Protein AF-A0AAW2UG38-F1 (afdb_monomer_lite)

pLDDT: mean 87.32, std 12.73, range [43.78, 98.38]

Foldseek 3Di:
DDDPDPPDDPPDDPDDDPCCCVPQPVVCVVVVHDHPDDPDDDFDCDDPQNDPCSRCVVVD

Secondary structure (DSSP, 8-state):
-------PPTT------HHHIIIIIIHHHHTTPPPSS--PPP---SSTT-SHHHHTTT--

Organism: NCBI:txid2727402

InterPro domains:
  IPR003441 NAC domain [PF02365] (9-56)
  IPR003441 NAC domain [PS51005] (8-60)
  IPR036093 NAC domain superfamily [G3DSA:2.170.150.80] (17-59)
  IPR036093 NAC domain superfamily [SSF101941] (4-56)

Structure (mmCIF, N/CA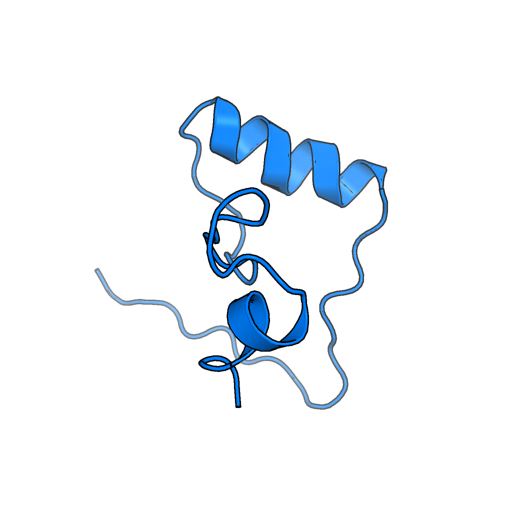/C/O backbone):
data_AF-A0AAW2UG38-F1
#
_entry.id   AF-A0AAW2UG38-F1
#
loop_
_atom_site.group_PDB
_atom_site.id
_atom_site.type_symbol
_atom_site.label_atom_id
_atom_site.label_alt_id
_atom_site.label_comp_id
_atom_site.label_asym_id
_atom_site.label_entity_id
_atom_site.label_seq_id
_atom_site.pdbx_PDB_ins_code
_atom_site.Cartn_x
_atom_site.Cartn_y
_atom_site.Cartn_z
_atom_site.occupancy
_atom_site.B_iso_or_equiv
_atom_site.auth_seq_id
_atom_site.auth_comp_id
_atom_site.auth_asym_id
_atom_site.auth_atom_id
_atom_site.pdbx_PDB_model_num
ATOM 1 N N . MET A 1 1 ? 14.361 -5.003 19.863 1.00 43.78 1 MET A N 1
ATOM 2 C CA . MET A 1 1 ? 12.918 -5.310 19.774 1.00 43.78 1 MET A CA 1
ATOM 3 C C . MET A 1 1 ? 12.762 -6.653 19.092 1.00 43.78 1 MET A C 1
ATOM 5 O O . MET A 1 1 ? 13.352 -6.843 18.037 1.00 43.78 1 MET A O 1
ATOM 9 N N . MET A 1 2 ? 12.045 -7.586 19.712 1.00 44.47 2 MET A N 1
ATOM 10 C CA . MET A 1 2 ? 11.746 -8.886 19.111 1.00 44.47 2 MET A CA 1
ATOM 11 C C . MET A 1 2 ? 10.688 -8.675 18.022 1.00 44.47 2 MET A C 1
ATOM 13 O O . MET A 1 2 ? 9.646 -8.091 18.300 1.00 44.47 2 MET A O 1
ATOM 17 N N . LYS A 1 3 ? 10.969 -9.090 16.781 1.00 55.09 3 LYS A N 1
ATOM 18 C CA . LYS A 1 3 ? 9.932 -9.212 15.750 1.00 55.09 3 LYS A CA 1
ATOM 19 C C . LYS A 1 3 ? 9.053 -10.388 16.162 1.00 55.09 3 LYS A C 1
ATOM 21 O O . LYS A 1 3 ? 9.473 -11.535 16.025 1.00 55.09 3 LYS A O 1
ATOM 26 N N . GLU A 1 4 ? 7.874 -10.110 16.707 1.00 59.44 4 GLU A N 1
ATOM 27 C CA . GLU A 1 4 ? 6.849 -11.138 16.869 1.00 59.44 4 GLU A CA 1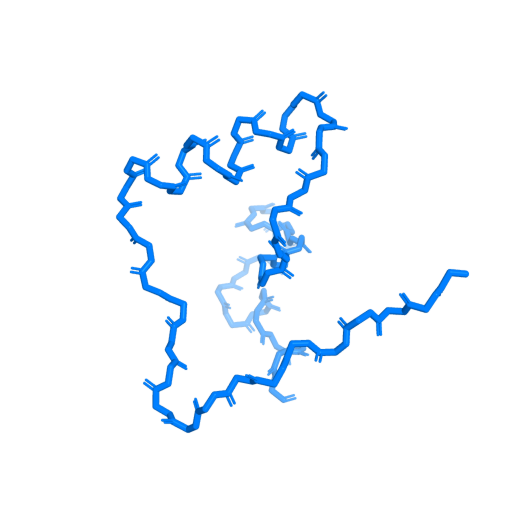
ATOM 28 C C . GLU A 1 4 ? 6.588 -11.753 15.493 1.00 59.44 4 GLU A C 1
ATOM 30 O O . GLU A 1 4 ? 6.215 -11.070 14.538 1.00 59.44 4 GLU A O 1
ATOM 35 N N . THR A 1 5 ? 6.900 -13.038 15.361 1.00 63.50 5 THR A N 1
ATOM 36 C CA . THR A 1 5 ? 6.664 -13.768 14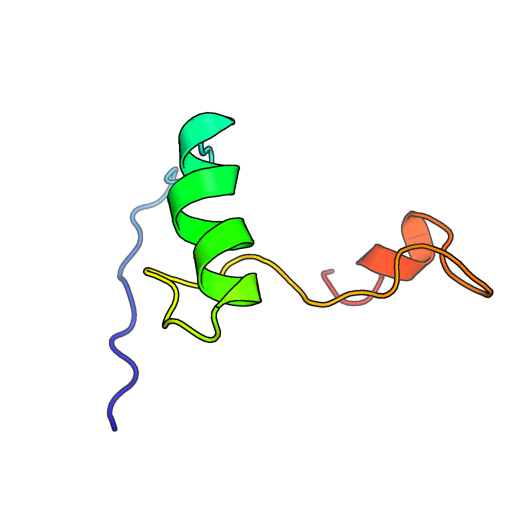.119 1.00 63.50 5 THR A CA 1
ATOM 37 C C . THR A 1 5 ? 5.218 -14.234 14.170 1.00 63.50 5 THR A C 1
ATOM 39 O O . THR A 1 5 ? 4.883 -15.115 14.958 1.00 63.50 5 THR A O 1
ATOM 42 N N . LEU A 1 6 ? 4.347 -13.600 13.382 1.00 70.25 6 LEU A N 1
ATOM 43 C CA . LEU A 1 6 ? 2.959 -14.031 13.227 1.00 70.25 6 LEU A CA 1
ATOM 44 C C . LEU A 1 6 ? 2.951 -15.472 12.698 1.00 70.25 6 LEU A C 1
ATOM 46 O O . LEU A 1 6 ? 3.394 -15.727 11.579 1.00 70.25 6 LEU A O 1
ATOM 50 N N . ILE A 1 7 ? 2.469 -16.417 13.510 1.00 80.75 7 ILE A N 1
ATOM 51 C CA . ILE A 1 7 ? 2.224 -17.791 13.063 1.00 80.75 7 ILE A CA 1
ATOM 52 C C . ILE A 1 7 ? 0.928 -17.767 12.259 1.00 80.75 7 ILE A C 1
ATOM 54 O O . ILE A 1 7 ? -0.167 -17.719 12.818 1.00 80.75 7 ILE A O 1
ATOM 58 N N . ILE A 1 8 ? 1.069 -17.758 10.938 1.00 82.25 8 ILE A N 1
ATOM 59 C CA . ILE A 1 8 ? -0.052 -17.742 10.004 1.00 82.25 8 ILE A CA 1
ATOM 60 C C . ILE A 1 8 ? -0.388 -19.195 9.628 1.00 82.25 8 ILE A C 1
ATOM 62 O O . ILE A 1 8 ? 0.490 -19.904 9.128 1.00 82.25 8 ILE A O 1
ATOM 66 N N . PRO A 1 9 ? -1.621 -19.676 9.876 1.00 89.12 9 PRO A N 1
ATOM 67 C CA . PRO A 1 9 ? -2.003 -21.032 9.507 1.00 89.12 9 PRO A CA 1
ATOM 68 C C . PRO A 1 9 ? -2.022 -21.205 7.977 1.00 89.12 9 PRO A C 1
ATOM 70 O O . PRO A 1 9 ? -2.325 -20.251 7.252 1.00 89.12 9 PRO A O 1
ATOM 73 N N . PRO A 1 10 ? -1.752 -22.420 7.464 1.00 90.38 10 PRO A N 1
ATOM 74 C CA . PRO A 1 10 ? -1.873 -22.711 6.039 1.00 90.38 10 PRO A CA 1
ATOM 75 C C . PRO A 1 10 ? -3.256 -22.332 5.495 1.00 90.38 10 PRO A C 1
ATOM 77 O O . PRO A 1 10 ? -4.276 -22.624 6.117 1.00 90.38 10 PRO A O 1
ATOM 80 N N . GLY A 1 11 ? -3.289 -21.689 4.327 1.00 89.50 11 GLY A N 1
ATOM 81 C CA . GLY A 1 11 ? -4.528 -21.253 3.674 1.00 89.50 11 GLY A CA 1
ATOM 82 C C . GLY A 1 11 ? -5.023 -19.862 4.080 1.00 89.50 11 GLY A C 1
ATOM 83 O O . GLY A 1 11 ? -5.988 -19.371 3.495 1.00 89.50 11 GLY A O 1
ATOM 84 N N . PHE A 1 12 ? -4.366 -19.192 5.027 1.00 88.69 12 PHE A N 1
ATOM 85 C CA . PHE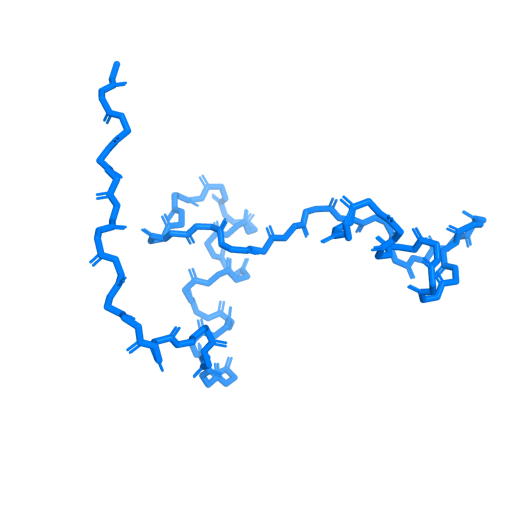 A 1 12 ? -4.587 -17.767 5.242 1.00 88.69 12 PHE A CA 1
ATOM 86 C C . PHE A 1 12 ? -3.911 -16.964 4.125 1.00 88.69 12 PHE A C 1
ATOM 88 O O . PHE A 1 12 ? -2.734 -17.161 3.826 1.00 88.69 12 PHE A O 1
ATOM 95 N N . HIS A 1 13 ? -4.658 -16.041 3.529 1.00 90.00 13 HIS A N 1
ATOM 96 C CA . HIS A 1 13 ? -4.178 -15.173 2.461 1.00 90.00 13 HIS A CA 1
ATOM 97 C C . HIS A 1 13 ? -4.459 -13.723 2.827 1.00 90.00 13 HIS A C 1
ATOM 99 O O . HIS A 1 13 ? -5.438 -13.409 3.505 1.00 90.00 13 HIS A O 1
ATOM 105 N N . PHE A 1 14 ? -3.615 -12.826 2.336 1.00 91.56 14 PHE A N 1
ATOM 106 C CA . PHE A 1 14 ? -3.915 -11.408 2.372 1.00 91.56 14 PHE A CA 1
ATOM 107 C C . PHE A 1 14 ? -5.020 -11.102 1.348 1.00 91.56 14 PHE A C 1
ATOM 109 O O . PHE A 1 14 ? -4.756 -11.046 0.151 1.00 91.56 14 PHE A O 1
ATOM 116 N N . ALA A 1 15 ? -6.256 -10.951 1.826 1.00 94.25 15 ALA A N 1
ATOM 117 C CA . ALA A 1 15 ? -7.442 -10.680 1.009 1.00 94.25 15 ALA A CA 1
ATOM 118 C C . ALA A 1 15 ? -8.293 -9.543 1.617 1.00 94.25 15 ALA A C 1
ATOM 120 O O . ALA A 1 15 ? -9.418 -9.787 2.054 1.00 94.25 15 ALA A O 1
ATOM 121 N N . PRO A 1 16 ? -7.747 -8.317 1.727 1.00 94.81 16 PRO A N 1
ATOM 122 C CA . PRO A 1 16 ? -8.474 -7.178 2.281 1.00 94.81 16 PRO A CA 1
ATOM 123 C C . PRO A 1 16 ? -9.574 -6.685 1.332 1.00 94.81 16 PRO A C 1
ATOM 125 O O . PRO A 1 16 ? -9.465 -6.794 0.111 1.00 94.81 16 PRO A O 1
ATOM 128 N N . THR A 1 17 ? -10.601 -6.063 1.899 1.00 97.56 17 THR A N 1
ATOM 129 C CA . THR A 1 17 ? -11.567 -5.238 1.161 1.00 97.56 17 THR A CA 1
ATOM 130 C C . THR A 1 17 ? -10.964 -3.886 0.764 1.00 97.56 17 THR A C 1
ATOM 132 O O . THR A 1 17 ? -9.982 -3.426 1.355 1.00 97.56 17 THR A O 1
ATOM 135 N N . ASP A 1 18 ? -11.595 -3.185 -0.182 1.00 98.25 18 ASP A N 1
ATOM 136 C CA . ASP A 1 18 ? -11.188 -1.830 -0.591 1.00 98.25 18 ASP A CA 1
ATOM 137 C C . ASP A 1 18 ? -11.115 -0.861 0.600 1.00 98.25 18 ASP A C 1
ATOM 139 O O . ASP A 1 18 ? -10.166 -0.085 0.746 1.00 98.25 18 ASP A O 1
ATOM 143 N N . GLN A 1 19 ? -12.102 -0.933 1.498 1.00 98.38 19 GLN A N 1
ATOM 144 C CA . GLN A 1 19 ? -12.147 -0.091 2.690 1.00 98.38 19 GLN A CA 1
ATOM 145 C C . GLN A 1 19 ? -10.984 -0.397 3.639 1.00 98.38 19 GLN A C 1
ATOM 147 O O . GLN A 1 19 ? -10.389 0.530 4.200 1.00 98.38 19 GLN A O 1
ATOM 152 N N . GLU A 1 20 ? -10.639 -1.673 3.812 1.00 96.56 20 GLU A N 1
ATOM 153 C CA . GLU A 1 20 ? -9.514 -2.083 4.650 1.00 96.56 20 GLU A CA 1
ATOM 154 C C . GLU A 1 20 ? -8.174 -1.654 4.046 1.00 96.56 20 GLU A C 1
ATOM 156 O O . GLU A 1 20 ? -7.325 -1.136 4.776 1.00 96.56 20 GLU A O 1
ATOM 161 N N . LEU A 1 21 ? -7.998 -1.782 2.724 1.00 96.81 21 LEU A N 1
ATOM 162 C CA . LEU A 1 21 ? -6.810 -1.304 2.005 1.00 96.81 21 LEU A CA 1
ATOM 163 C C . LEU A 1 21 ? -6.578 0.195 2.225 1.00 96.81 21 LEU A C 1
ATOM 165 O O . LEU A 1 21 ? -5.473 0.619 2.573 1.00 96.81 21 LEU A O 1
ATOM 169 N N . ILE A 1 22 ? -7.622 1.008 2.066 1.00 97.25 22 ILE A N 1
ATOM 170 C CA . ILE A 1 22 ? -7.511 2.461 2.223 1.00 97.25 22 ILE A CA 1
ATOM 171 C C . ILE A 1 22 ? -7.260 2.826 3.691 1.00 97.25 22 ILE A C 1
ATOM 173 O O . ILE A 1 22 ? -6.316 3.558 4.004 1.00 97.25 22 ILE A O 1
ATOM 177 N N . THR A 1 23 ? -8.089 2.303 4.596 1.00 96.69 23 THR A N 1
ATOM 178 C CA . THR A 1 23 ? -8.123 2.726 6.004 1.00 96.69 23 THR A CA 1
ATOM 179 C C . THR A 1 23 ? -6.909 2.231 6.782 1.00 96.69 23 THR A C 1
ATOM 181 O O . THR A 1 23 ? -6.279 2.999 7.512 1.00 96.69 23 THR A O 1
ATOM 184 N N . PHE A 1 24 ? -6.560 0.950 6.636 1.00 95.81 24 PHE A N 1
ATOM 185 C CA . PHE A 1 24 ? -5.539 0.310 7.465 1.00 95.81 24 PHE A CA 1
ATOM 186 C C . PHE A 1 24 ? -4.154 0.264 6.821 1.00 95.81 24 PHE A C 1
ATOM 188 O O . PHE A 1 24 ? -3.187 0.012 7.538 1.00 95.81 24 PHE A O 1
ATOM 195 N N . TYR A 1 25 ? -4.023 0.542 5.521 1.00 96.19 25 TYR A N 1
ATOM 196 C CA . TYR A 1 25 ? -2.725 0.512 4.843 1.00 96.19 25 TYR A CA 1
ATOM 197 C C . TYR A 1 25 ? -2.362 1.865 4.240 1.00 96.19 25 TYR A C 1
ATOM 199 O O . TYR A 1 25 ? -1.429 2.513 4.719 1.00 96.19 25 TYR A O 1
ATOM 207 N N . LEU A 1 26 ? -3.113 2.334 3.241 1.00 96.69 26 LEU A N 1
ATOM 208 C CA . LEU A 1 26 ? -2.742 3.539 2.494 1.00 96.69 26 LEU A CA 1
ATOM 209 C C . LEU A 1 26 ? -2.725 4.797 3.373 1.00 96.69 26 LEU A C 1
ATOM 211 O O . LEU A 1 26 ? -1.709 5.490 3.434 1.00 96.69 26 LEU A O 1
ATOM 215 N N . SER A 1 27 ? -3.818 5.075 4.094 1.00 97.69 27 SER A N 1
ATOM 216 C CA . SER A 1 27 ? -3.922 6.270 4.943 1.00 97.69 27 SER A CA 1
ATOM 217 C C . SER A 1 27 ? -2.877 6.266 6.057 1.00 97.69 27 SER A C 1
ATOM 219 O O . SER A 1 27 ? -2.272 7.297 6.345 1.00 97.69 27 SER A O 1
ATOM 221 N N . ARG A 1 28 ? -2.637 5.107 6.681 1.00 97.00 28 ARG A N 1
ATOM 222 C CA . ARG A 1 28 ? -1.645 4.978 7.757 1.00 97.00 28 ARG A CA 1
ATOM 223 C C . ARG A 1 28 ? -0.239 5.244 7.241 1.00 97.00 28 ARG A C 1
ATOM 225 O O . ARG A 1 28 ? 0.479 6.029 7.853 1.00 97.00 28 ARG A O 1
ATOM 232 N N . LYS A 1 29 ? 0.117 4.665 6.090 1.00 96.06 29 LYS A N 1
ATOM 233 C CA . LYS A 1 29 ? 1.407 4.901 5.439 1.00 96.06 29 LYS A CA 1
ATOM 234 C C . LYS A 1 29 ? 1.608 6.376 5.094 1.00 96.06 29 LYS A C 1
ATOM 236 O O . LYS A 1 29 ? 2.648 6.933 5.430 1.00 96.06 29 LYS A O 1
ATOM 241 N N . ALA A 1 30 ? 0.605 7.018 4.494 1.00 97.38 30 ALA A N 1
ATOM 242 C CA . ALA A 1 30 ? 0.660 8.438 4.146 1.00 97.38 30 ALA A CA 1
ATOM 243 C C . ALA A 1 30 ? 0.850 9.354 5.373 1.00 97.38 30 ALA A C 1
ATOM 245 O O . ALA A 1 30 ? 1.473 10.405 5.269 1.00 97.38 30 ALA A O 1
ATOM 246 N N . MET A 1 31 ? 0.349 8.941 6.540 1.00 97.94 31 MET A N 1
ATOM 247 C CA . MET A 1 31 ? 0.481 9.665 7.810 1.00 97.94 31 MET A CA 1
ATOM 248 C C . MET A 1 31 ? 1.718 9.260 8.633 1.00 97.94 31 MET A C 1
ATOM 250 O O . MET A 1 31 ? 1.890 9.750 9.747 1.00 97.94 31 MET A O 1
ATOM 254 N N . GLY A 1 32 ? 2.564 8.348 8.138 1.00 95.94 32 GLY A N 1
ATOM 255 C CA . GLY A 1 32 ? 3.722 7.837 8.886 1.00 95.94 32 GLY A CA 1
ATOM 256 C C . GLY A 1 32 ? 3.358 6.973 10.103 1.00 95.94 32 GLY A C 1
ATOM 257 O O . GLY A 1 32 ? 4.163 6.817 11.019 1.00 95.94 32 GLY A O 1
ATOM 258 N N . LEU A 1 33 ? 2.144 6.417 10.140 1.00 96.06 33 LEU A N 1
ATOM 259 C CA . LEU A 1 33 ? 1.666 5.557 11.222 1.00 96.06 33 LEU A CA 1
ATOM 260 C C . LEU A 1 33 ? 2.086 4.098 10.994 1.00 96.06 33 LEU A C 1
ATOM 262 O O . LEU A 1 33 ? 2.117 3.616 9.862 1.00 96.06 33 LEU A O 1
ATOM 266 N N . GLN A 1 34 ? 2.340 3.357 12.078 1.00 92.81 34 GLN A N 1
ATOM 267 C CA . GLN A 1 34 ? 2.663 1.926 12.000 1.00 92.81 34 GLN A CA 1
ATOM 268 C C . GLN A 1 34 ? 1.549 1.124 11.323 1.00 92.81 34 GLN A C 1
ATOM 270 O O . GLN A 1 34 ? 0.377 1.298 11.656 1.00 92.81 34 GLN A O 1
ATOM 275 N N . LEU A 1 35 ? 1.907 0.210 10.424 1.00 92.00 35 LEU A N 1
ATOM 276 C CA . LEU A 1 35 ? 0.967 -0.723 9.802 1.00 92.00 35 LEU A CA 1
ATOM 277 C C . LEU A 1 35 ? 0.688 -1.919 10.734 1.00 92.00 35 LEU A C 1
ATOM 279 O O . LEU A 1 35 ? 1.601 -2.317 11.458 1.00 92.00 35 LEU A O 1
ATOM 283 N N . PRO A 1 36 ? -0.526 -2.510 10.722 1.00 85.94 36 PRO A N 1
ATOM 284 C CA . PRO A 1 36 ? -0.847 -3.690 11.542 1.00 85.94 36 PRO A CA 1
ATOM 285 C C . PRO A 1 36 ? 0.096 -4.873 11.268 1.00 85.94 36 PRO A C 1
ATOM 287 O O . PRO A 1 36 ? 0.550 -5.562 12.173 1.00 85.94 36 PRO A O 1
ATOM 290 N N . TRP A 1 37 ? 0.406 -5.062 9.990 1.00 86.06 37 TRP A N 1
ATOM 291 C CA . TRP A 1 37 ? 1.426 -5.928 9.410 1.00 86.06 37 TRP A CA 1
ATOM 292 C C . TRP A 1 37 ? 1.738 -5.334 8.027 1.00 86.06 37 TRP A C 1
ATOM 294 O O . TRP A 1 37 ? 0.920 -4.581 7.499 1.00 86.06 37 TRP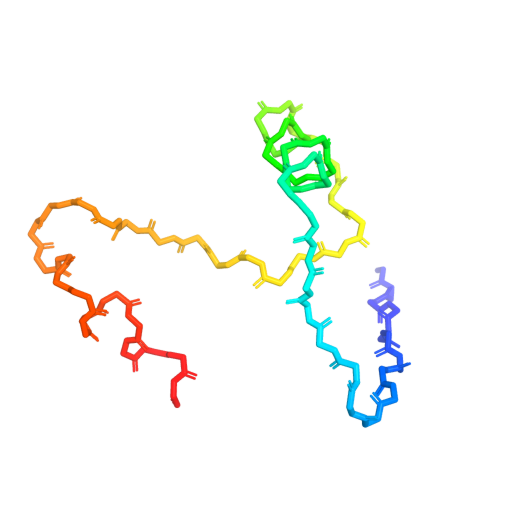 A O 1
ATOM 304 N N . ASN A 1 38 ? 2.907 -5.598 7.441 1.00 81.88 38 ASN A N 1
ATOM 305 C CA . ASN A 1 38 ? 3.272 -5.004 6.151 1.00 81.88 38 ASN A CA 1
ATOM 306 C C . ASN A 1 38 ? 3.592 -6.066 5.086 1.00 81.88 38 ASN A C 1
ATOM 308 O O . ASN A 1 38 ? 4.768 -6.365 4.876 1.00 81.88 38 ASN A O 1
ATOM 312 N N . PRO A 1 39 ? 2.568 -6.625 4.413 1.00 85.31 39 PRO A N 1
ATOM 313 C CA . PRO A 1 39 ? 2.762 -7.483 3.247 1.00 85.31 39 PRO A CA 1
ATOM 314 C C . PRO A 1 39 ? 2.997 -6.695 1.945 1.00 85.31 39 PRO A C 1
ATOM 316 O O . PRO A 1 39 ? 3.285 -7.298 0.918 1.00 85.31 39 PRO A O 1
ATOM 319 N N . ILE A 1 40 ? 2.841 -5.365 1.954 1.00 90.62 40 ILE A N 1
ATOM 320 C CA . ILE A 1 40 ? 2.875 -4.533 0.745 1.00 90.62 40 ILE A CA 1
ATOM 321 C C . ILE A 1 40 ? 4.312 -4.062 0.484 1.00 90.62 40 ILE A C 1
ATOM 323 O O . ILE A 1 40 ? 4.897 -3.333 1.288 1.00 90.62 40 ILE A O 1
ATOM 327 N N . LEU A 1 41 ? 4.868 -4.456 -0.663 1.00 90.44 41 LEU A N 1
ATOM 328 C CA . LEU A 1 41 ? 6.209 -4.065 -1.100 1.00 90.44 41 LEU A CA 1
ATOM 329 C C . LEU A 1 41 ? 6.235 -2.622 -1.626 1.00 90.44 41 LEU A C 1
ATOM 331 O O . LEU A 1 41 ? 5.298 -2.159 -2.275 1.00 90.44 41 LEU A O 1
ATOM 335 N N . GLU A 1 42 ? 7.334 -1.912 -1.372 1.00 91.44 42 GLU A N 1
ATOM 336 C CA . GLU A 1 42 ? 7.594 -0.606 -1.983 1.00 91.44 42 GLU A CA 1
ATOM 337 C C . GLU A 1 42 ? 8.266 -0.780 -3.339 1.00 91.44 42 GLU A C 1
ATOM 339 O O . GLU A 1 42 ? 9.368 -1.317 -3.430 1.00 91.44 42 GLU A O 1
ATOM 344 N N . LYS A 1 43 ? 7.584 -0.329 -4.395 1.00 91.19 43 LYS A N 1
ATOM 345 C CA . LYS A 1 43 ? 8.027 -0.468 -5.781 1.00 91.19 43 LYS A CA 1
ATOM 346 C C . LYS A 1 43 ? 7.704 0.782 -6.584 1.00 91.19 43 LYS A C 1
ATOM 348 O O . LYS A 1 43 ? 6.631 1.367 -6.432 1.00 91.19 43 LYS A O 1
ATOM 353 N N . THR A 1 44 ? 8.615 1.147 -7.478 1.00 92.25 44 THR A N 1
ATOM 354 C CA . THR A 1 44 ? 8.338 2.108 -8.545 1.00 92.25 44 THR A CA 1
ATOM 355 C C . THR A 1 44 ? 7.600 1.372 -9.657 1.00 92.25 44 THR A C 1
ATOM 357 O O . THR A 1 44 ? 8.172 0.493 -10.288 1.00 92.25 44 THR A O 1
ATOM 360 N N . ILE A 1 45 ? 6.328 1.709 -9.867 1.00 93.62 45 ILE A N 1
ATOM 361 C CA . ILE A 1 45 ? 5.445 1.025 -10.833 1.00 93.62 45 ILE A CA 1
ATOM 362 C C . ILE A 1 45 ? 5.204 1.830 -12.121 1.00 93.62 45 ILE A C 1
ATOM 364 O O . ILE A 1 45 ? 4.441 1.408 -12.979 1.00 93.62 45 ILE A O 1
ATOM 368 N N . TYR A 1 46 ? 5.840 2.996 -12.251 1.00 92.38 46 TYR A N 1
ATOM 369 C CA . TYR A 1 46 ? 5.807 3.832 -13.451 1.00 92.38 46 TYR A CA 1
ATOM 370 C C . TYR A 1 46 ? 7.206 4.401 -13.705 1.00 92.38 46 TYR A C 1
ATOM 372 O O . TYR A 1 46 ? 7.837 4.892 -12.770 1.00 92.38 46 TYR A O 1
ATOM 380 N N . GLY A 1 47 ? 7.671 4.372 -14.956 1.00 88.88 47 GLY A N 1
ATOM 381 C CA . GLY A 1 47 ? 8.992 4.870 -15.351 1.00 88.88 47 GLY A CA 1
ATOM 382 C C . GLY A 1 47 ? 9.752 3.885 -16.238 1.00 88.88 47 GLY A C 1
ATOM 383 O O . GLY A 1 47 ? 9.170 2.952 -16.786 1.00 88.88 47 GLY A O 1
ATOM 384 N N . GLU A 1 48 ? 11.056 4.103 -16.385 1.00 89.88 48 GLU A N 1
ATOM 385 C CA . GLU A 1 48 ? 11.943 3.170 -17.086 1.00 89.88 48 GLU A CA 1
ATOM 386 C C . GLU A 1 48 ? 12.077 1.860 -16.292 1.00 89.88 48 GLU A C 1
ATOM 388 O O . GLU A 1 48 ? 12.254 1.892 -15.074 1.00 89.88 48 GLU A O 1
ATOM 393 N N . ASN A 1 49 ? 12.010 0.714 -16.980 1.00 84.88 49 ASN A N 1
ATOM 394 C CA . ASN A 1 49 ? 12.056 -0.634 -16.386 1.00 84.88 49 ASN A CA 1
ATOM 395 C C . ASN A 1 49 ? 10.936 -0.913 -15.359 1.00 84.88 49 ASN A C 1
ATOM 397 O O . ASN A 1 49 ? 11.140 -1.639 -14.389 1.00 84.88 49 ASN A O 1
ATOM 401 N N . ALA A 1 50 ? 9.761 -0.305 -15.550 1.00 91.94 50 ALA A N 1
ATOM 402 C CA . ALA A 1 50 ? 8.576 -0.521 -14.719 1.00 91.94 50 ALA A CA 1
ATOM 403 C C . ALA A 1 50 ? 7.525 -1.413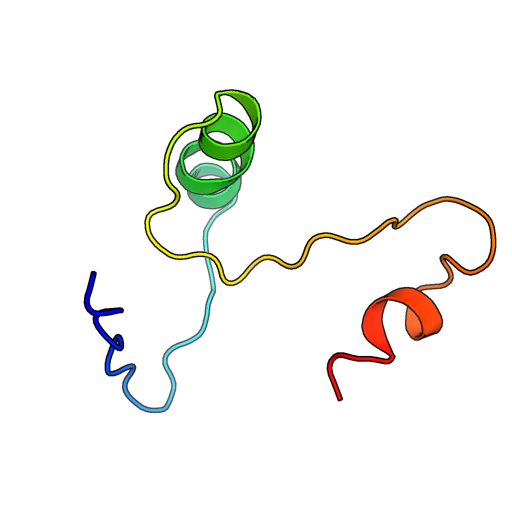 -15.403 1.00 91.94 50 ALA A C 1
ATOM 405 O O . ALA A 1 50 ? 6.343 -1.357 -15.051 1.00 91.94 50 ALA A O 1
ATOM 406 N N . ASP A 1 51 ? 7.933 -2.223 -16.386 1.00 91.94 51 ASP A N 1
ATOM 407 C CA . ASP A 1 51 ? 7.033 -3.221 -16.948 1.00 91.94 51 ASP A CA 1
ATOM 408 C C . ASP A 1 51 ? 6.609 -4.211 -15.849 1.00 91.94 51 ASP A C 1
ATOM 410 O O . ASP A 1 51 ? 7.389 -4.492 -14.931 1.00 91.94 51 ASP A O 1
ATOM 414 N N . PRO A 1 52 ? 5.387 -4.776 -15.909 1.00 90.88 52 PRO A N 1
ATOM 415 C CA . PRO A 1 52 ? 4.873 -5.612 -14.827 1.00 90.88 52 PRO A CA 1
ATOM 416 C C . PRO A 1 52 ? 5.815 -6.756 -14.426 1.00 90.88 52 PRO A C 1
ATOM 418 O O . PRO A 1 52 ? 5.964 -7.037 -13.243 1.00 90.88 52 PRO A O 1
ATOM 421 N N . TRP A 1 53 ? 6.485 -7.397 -15.384 1.00 90.56 53 TRP A N 1
ATOM 422 C CA . TRP A 1 53 ? 7.435 -8.480 -15.103 1.00 90.56 53 TRP A CA 1
ATOM 423 C C . TRP A 1 53 ? 8.712 -8.000 -14.402 1.00 90.56 53 TRP A C 1
ATOM 425 O O . TRP A 1 53 ? 9.236 -8.735 -13.569 1.00 90.56 53 TRP A O 1
ATOM 435 N N . ASP A 1 54 ? 9.178 -6.780 -14.674 1.00 90.81 54 ASP A N 1
ATOM 436 C CA . ASP A 1 54 ? 10.369 -6.212 -14.034 1.00 90.81 54 ASP A CA 1
ATOM 437 C C . ASP A 1 54 ? 10.075 -5.794 -12.588 1.00 90.81 54 ASP A C 1
ATOM 439 O O . ASP A 1 54 ? 10.877 -6.030 -11.682 1.00 90.81 54 ASP A O 1
ATOM 443 N N . VAL A 1 55 ? 8.881 -5.243 -12.341 1.00 90.62 55 VAL A N 1
ATOM 444 C CA . VAL A 1 55 ? 8.434 -4.819 -11.002 1.00 90.62 55 VAL A CA 1
ATOM 445 C C . VAL A 1 55 ? 8.404 -5.987 -10.007 1.00 90.62 55 VAL A C 1
ATOM 447 O O . VAL A 1 55 ? 8.735 -5.796 -8.830 1.00 90.62 55 VAL A O 1
ATOM 450 N N . PHE A 1 56 ? 8.021 -7.181 -10.474 1.00 87.69 56 PHE A N 1
ATOM 451 C CA . PHE A 1 56 ? 7.845 -8.385 -9.653 1.00 87.69 56 PHE A CA 1
ATOM 452 C C . PHE A 1 56 ? 8.995 -9.405 -9.755 1.00 87.69 56 PHE A C 1
ATOM 454 O O . PHE A 1 56 ? 8.901 -10.472 -9.148 1.00 87.69 56 PHE A O 1
ATOM 461 N N . ALA A 1 57 ? 10.074 -9.109 -10.487 1.00 86.88 57 ALA A N 1
ATOM 462 C CA . ALA A 1 57 ? 11.146 -10.072 -10.771 1.00 86.88 57 ALA A CA 1
ATOM 463 C C . ALA A 1 57 ? 11.894 -10.594 -9.526 1.00 86.88 57 ALA A C 1
ATOM 465 O O . ALA A 1 57 ? 12.447 -11.688 -9.554 1.00 86.88 57 ALA A O 1
ATOM 466 N N . ASP A 1 58 ? 11.921 -9.827 -8.437 1.00 82.25 58 ASP A N 1
ATOM 467 C CA . ASP A 1 58 ? 12.623 -10.133 -7.181 1.00 82.25 58 ASP A CA 1
ATOM 468 C C . ASP A 1 58 ? 11.747 -10.824 -6.121 1.00 82.25 58 ASP A C 1
ATOM 470 O O . ASP A 1 58 ? 12.215 -11.086 -5.013 1.00 82.25 58 ASP A O 1
ATOM 474 N N . VAL A 1 59 ? 10.473 -11.080 -6.429 1.00 73.19 59 VAL A N 1
ATOM 475 C CA . VAL A 1 59 ? 9.509 -11.720 -5.514 1.00 73.19 59 VAL A CA 1
ATOM 476 C C . VAL A 1 59 ? 9.417 -13.239 -5.760 1.00 73.19 59 VAL A C 1
ATOM 478 O O . VAL A 1 59 ? 8.693 -13.934 -5.046 1.00 73.19 59 VAL A O 1
ATOM 481 N N . LEU A 1 60 ? 10.161 -13.758 -6.746 1.00 56.47 60 LEU A N 1
ATOM 482 C CA . LEU A 1 60 ? 10.266 -15.182 -7.092 1.00 56.47 60 LEU A CA 1
ATOM 483 C C . LEU A 1 60 ? 11.508 -15.850 -6.489 1.00 56.47 60 LEU A C 1
ATOM 485 O O . LEU A 1 60 ? 12.590 -15.223 -6.494 1.00 56.47 60 LEU A O 1
#

Radius of gyration: 14.42 Å; chains: 1; bounding box: 25×32×37 Å

Sequence (60 aa):
MMKETLIIPPGFHFAPTDQELITFYLSRKAMGLQLPWNPILEKTIYGENADPWDVFADVL